Protein AF-A0A1A8HES5-F1 (afdb_monomer)

Sequence (82 aa):
MLRLSFLLLLIPCSTCSVLLGWVESPGYPTGYSPHASVNWTRCAPKGHSLFIRLIHLDLEDSQDCANDAVKVFSNGTLISIL

Solvent-accessible surface area (backbone atoms only — not comparable to full-atom values): 6238 Å² total; per-residue (Å²): 141,78,85,77,80,88,80,80,80,87,72,76,84,82,72,79,73,80,86,74,86,86,85,76,63,64,55,64,92,84,46,68,66,86,93,70,84,86,87,86,89,86,78,57,60,91,98,55,76,83,82,87,78,87,89,77,88,88,72,62,88,46,79,91,42,69,82,39,66,52,75,43,67,56,97,86,40,81,75,46,79,80

pLDDT: mean 86.82, std 14.28, range [45.09, 97.25]

Foldseek 3Di:
DDPPPPPPDPPPPPPPFPQDDDDDAPPPPNDHDAPDDDDDDDDHPPPDDDDDDDPDDDDDDDDVCVRHWDWDDDPNHTDDID

Mean predicted aligned error: 8.97 Å

Radius of gyration: 20.85 Å; Cα contacts (8 Å, |Δi|>4): 41; chains: 1; bounding box: 56×56×32 Å

Structure (mmCIF, N/CA/C/O backbone):
data_AF-A0A1A8HES5-F1
#
_entry.id   AF-A0A1A8HES5-F1
#
loop_
_atom_site.group_PDB
_atom_site.id
_atom_site.type_symbol
_atom_site.label_atom_id
_atom_site.label_alt_id
_atom_site.label_comp_id
_atom_site.label_asym_id
_atom_site.label_entity_id
_atom_site.label_seq_id
_atom_site.pdbx_PDB_ins_code
_atom_site.Cartn_x
_atom_site.Cartn_y
_atom_site.Cartn_z
_atom_site.occupancy
_atom_site.B_iso_or_equiv
_atom_site.auth_seq_id
_atom_site.auth_comp_id
_atom_site.auth_asym_id
_atom_site.auth_atom_id
_atom_site.pdbx_PDB_model_num
ATOM 1 N N . MET A 1 1 ? -45.519 43.492 6.284 1.00 50.62 1 MET A N 1
ATOM 2 C CA . MET A 1 1 ? -45.171 42.512 7.331 1.00 50.62 1 MET A CA 1
ATOM 3 C C . MET A 1 1 ? -44.785 41.212 6.661 1.00 50.62 1 MET A C 1
ATOM 5 O O . MET A 1 1 ? -45.661 40.493 6.210 1.00 50.62 1 MET A O 1
ATOM 9 N N . LEU A 1 2 ? -43.489 40.942 6.536 1.00 45.09 2 LEU A N 1
ATOM 10 C CA . LEU A 1 2 ? -42.998 39.649 6.073 1.00 45.09 2 LEU A CA 1
ATOM 11 C C . LEU A 1 2 ? -42.013 39.172 7.139 1.00 45.09 2 LEU A C 1
ATOM 13 O O . LEU A 1 2 ? -40.888 39.661 7.215 1.00 45.09 2 LEU A O 1
ATOM 17 N N . ARG A 1 3 ? -42.467 38.287 8.034 1.00 59.19 3 ARG A N 1
ATOM 18 C CA . ARG A 1 3 ? -41.555 37.526 8.892 1.00 59.19 3 ARG A CA 1
ATOM 19 C C . ARG A 1 3 ? -40.795 36.592 7.956 1.00 59.19 3 ARG A C 1
ATOM 21 O O . ARG A 1 3 ? -41.313 35.544 7.585 1.00 59.19 3 ARG A O 1
ATOM 28 N N . LEU A 1 4 ? -39.604 37.008 7.530 1.00 53.69 4 LEU A N 1
ATOM 29 C CA . LEU A 1 4 ? -38.664 36.125 6.854 1.00 53.69 4 LEU A CA 1
ATOM 30 C C . LEU A 1 4 ? -38.295 35.042 7.872 1.00 53.69 4 LEU A C 1
ATOM 32 O O . LEU A 1 4 ? -37.544 35.289 8.814 1.00 53.69 4 LEU A O 1
ATOM 36 N N . SER A 1 5 ? -38.929 33.879 7.749 1.00 65.56 5 SER A N 1
ATOM 37 C CA . SER A 1 5 ? -38.610 32.709 8.554 1.00 65.56 5 SER A CA 1
ATOM 38 C C . SER A 1 5 ? -37.187 32.282 8.206 1.00 65.56 5 SER A C 1
ATOM 40 O O . SER A 1 5 ? -36.953 31.594 7.218 1.00 65.56 5 SER A O 1
ATOM 42 N N . PHE A 1 6 ? -36.230 32.738 9.009 1.00 56.41 6 PHE A N 1
ATOM 43 C CA . PHE A 1 6 ? -34.811 32.391 8.940 1.00 56.41 6 PHE A CA 1
ATOM 44 C C . PHE A 1 6 ? -34.560 31.004 9.561 1.00 56.41 6 PHE A C 1
ATOM 46 O O . PHE A 1 6 ? -33.650 30.816 10.362 1.00 56.41 6 PHE A O 1
ATOM 53 N N . LEU A 1 7 ? -35.415 30.028 9.247 1.00 62.69 7 LEU A N 1
ATOM 54 C CA . LEU A 1 7 ? -35.347 28.681 9.812 1.00 62.69 7 LEU A CA 1
ATOM 55 C C . LEU A 1 7 ? -35.267 27.610 8.718 1.00 62.69 7 LEU A C 1
ATOM 57 O O . LEU A 1 7 ? -36.116 26.736 8.653 1.00 62.69 7 LEU A O 1
ATOM 61 N N . LEU A 1 8 ? -34.254 27.701 7.857 1.00 62.00 8 LEU A N 1
ATOM 62 C CA . LEU A 1 8 ? -33.737 26.656 6.955 1.00 62.00 8 LEU A CA 1
ATOM 63 C C . LEU A 1 8 ? -32.396 27.217 6.430 1.00 62.00 8 LEU A C 1
ATOM 65 O O . LEU A 1 8 ? -32.419 28.234 5.754 1.00 62.00 8 LEU A O 1
ATOM 69 N N . LEU A 1 9 ? -31.182 26.731 6.688 1.00 62.53 9 LEU A N 1
ATOM 70 C CA . LEU A 1 9 ? -30.676 25.460 7.179 1.00 62.53 9 LEU A CA 1
ATOM 71 C C . LEU A 1 9 ? -29.457 25.735 8.086 1.00 62.53 9 LEU A C 1
ATOM 73 O O . LEU A 1 9 ? -28.406 26.148 7.605 1.00 62.53 9 LEU A O 1
ATOM 77 N N . LEU A 1 10 ? -29.556 25.439 9.379 1.00 59.41 10 LEU A N 1
ATOM 78 C CA . LEU A 1 10 ? -28.380 25.124 10.195 1.00 59.41 10 LEU A CA 1
ATOM 79 C C . LEU A 1 10 ? -28.371 23.608 10.369 1.00 59.41 10 LEU A C 1
ATOM 81 O O . LEU A 1 10 ? -28.711 23.108 11.434 1.00 59.41 10 LEU A O 1
ATOM 85 N N . ILE A 1 11 ? -28.061 22.866 9.303 1.00 64.56 11 ILE A N 1
ATOM 86 C CA . ILE A 1 11 ? -27.617 21.483 9.484 1.00 64.56 11 ILE A CA 1
ATOM 87 C C . ILE A 1 11 ? -26.125 21.608 9.783 1.00 64.56 11 ILE A C 1
ATOM 89 O O . ILE A 1 11 ? -25.365 21.939 8.869 1.00 64.56 11 ILE A O 1
ATOM 93 N N . PRO A 1 12 ? -25.673 21.410 11.033 1.00 58.41 12 PRO A N 1
ATOM 94 C CA . PRO A 1 12 ? -24.252 21.336 11.289 1.00 58.41 12 PRO A CA 1
ATOM 95 C C . PRO A 1 12 ? -23.772 20.099 10.534 1.00 58.41 12 PRO A C 1
ATOM 97 O O . PRO A 1 12 ? -24.174 18.978 10.850 1.00 58.41 12 PRO A O 1
ATOM 100 N N . CYS A 1 13 ? -22.925 20.282 9.522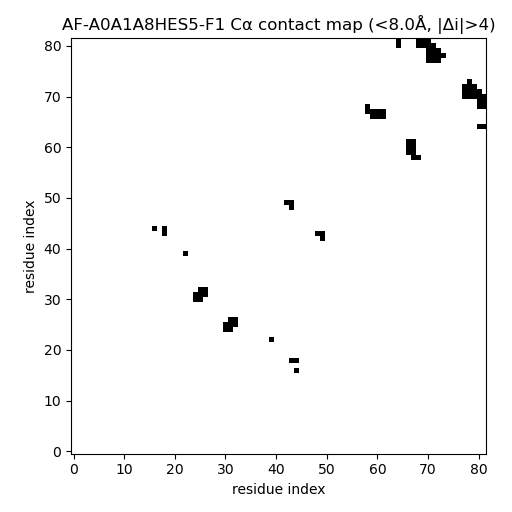 1.00 61.84 13 CYS A N 1
ATOM 101 C CA . CYS A 1 13 ? -22.206 19.190 8.868 1.00 61.84 13 CYS A CA 1
ATOM 102 C C . CYS A 1 13 ? -21.116 18.658 9.819 1.00 61.84 13 CYS A C 1
ATOM 104 O O . CYS A 1 13 ? -19.938 18.608 9.492 1.00 61.84 13 CYS A O 1
ATOM 106 N N . SER A 1 14 ? -21.486 18.348 11.058 1.00 60.22 14 SER A N 1
ATOM 107 C CA . SER A 1 14 ? -20.574 17.888 12.104 1.00 60.22 14 SER A CA 1
ATOM 108 C C . SER A 1 14 ? -20.569 16.362 12.214 1.00 60.22 14 SER A C 1
ATOM 110 O O . SER A 1 14 ? -19.767 15.812 12.959 1.00 60.22 14 SER A O 1
ATOM 112 N N . THR A 1 15 ? -21.438 15.667 11.468 1.00 58.03 15 THR A N 1
ATOM 113 C CA . THR A 1 15 ? -21.570 14.199 11.499 1.00 58.03 15 THR A CA 1
ATOM 114 C C . THR A 1 15 ? -21.630 13.542 10.120 1.00 58.03 15 THR A C 1
ATOM 116 O O . THR A 1 15 ? -21.958 12.357 10.039 1.00 58.03 15 THR A O 1
ATOM 119 N N . CYS A 1 16 ? -21.292 14.252 9.033 1.00 66.69 16 CYS A N 1
ATOM 120 C CA . CYS A 1 16 ? -21.182 13.624 7.715 1.00 66.69 16 CYS A CA 1
ATOM 121 C C . CYS A 1 16 ? -20.014 12.625 7.731 1.00 66.69 16 CYS A C 1
ATOM 123 O O . CYS A 1 16 ? -18.853 12.979 7.535 1.00 66.69 16 CYS A O 1
ATOM 125 N N . SER A 1 17 ? -20.323 11.371 8.054 1.00 71.19 17 SER A N 1
ATOM 126 C CA . SER A 1 17 ? -19.368 10.274 8.031 1.00 71.19 17 SER A CA 1
ATOM 127 C C . SER A 1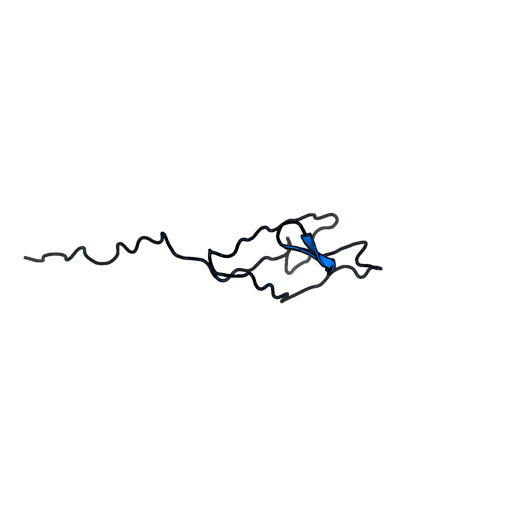 17 ? -19.216 9.854 6.579 1.00 71.19 17 SER A C 1
ATOM 129 O O . SER A 1 17 ? -20.133 9.282 5.996 1.00 71.19 17 SER A O 1
ATOM 131 N N . VAL A 1 18 ? -18.077 10.178 5.974 1.00 78.38 18 VAL A N 1
ATOM 132 C CA . VAL A 1 18 ? -17.753 9.726 4.621 1.00 78.38 18 VAL A CA 1
ATOM 133 C C . VAL A 1 18 ? -17.559 8.208 4.666 1.00 78.38 18 VAL A C 1
ATOM 135 O O . VAL A 1 18 ? -16.576 7.719 5.217 1.00 78.38 18 VAL A O 1
ATOM 138 N N . LEU A 1 19 ? -18.531 7.462 4.134 1.00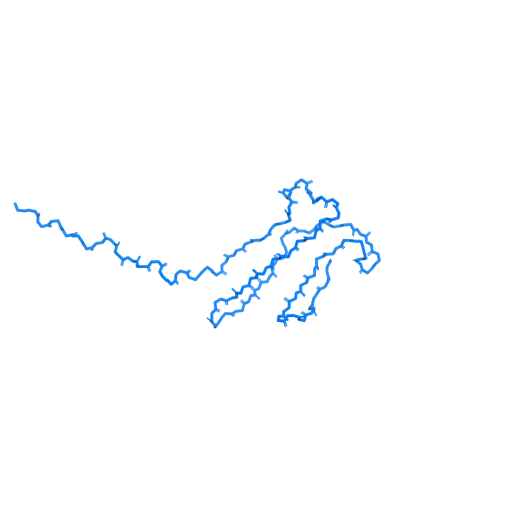 88.31 19 LEU A N 1
ATOM 139 C CA . LEU A 1 19 ? -18.521 5.990 4.110 1.00 88.31 19 LEU A CA 1
ATOM 140 C C . LEU A 1 19 ? -17.892 5.408 2.838 1.00 88.31 19 LEU A C 1
ATOM 142 O O . LEU A 1 19 ? -17.694 4.200 2.746 1.00 88.31 19 LEU A O 1
ATOM 146 N N . LEU A 1 20 ? -17.592 6.257 1.856 1.00 90.38 20 LEU A N 1
ATOM 147 C CA . LEU A 1 20 ? -17.038 5.875 0.563 1.00 90.38 20 LEU A CA 1
ATOM 148 C C . LEU A 1 20 ? -15.882 6.798 0.203 1.00 90.38 20 LEU A C 1
ATOM 150 O O . LEU A 1 20 ? -15.921 7.996 0.464 1.00 90.38 20 LEU A O 1
ATOM 154 N N . GLY A 1 21 ? -14.870 6.241 -0.441 1.00 90.62 21 GLY A N 1
ATOM 155 C CA . GLY A 1 21 ? -13.738 6.994 -0.947 1.00 90.62 21 GLY A CA 1
ATOM 156 C C . GLY A 1 21 ? -12.907 6.132 -1.880 1.00 90.62 21 GLY A C 1
ATOM 157 O O . GLY A 1 21 ? -13.104 4.919 -1.960 1.00 90.62 21 GLY A O 1
ATOM 158 N N . TRP A 1 22 ? -11.977 6.772 -2.572 1.00 93.19 22 TRP A N 1
ATOM 159 C CA . TRP A 1 22 ? -11.031 6.115 -3.460 1.00 93.19 22 TRP A CA 1
ATOM 160 C C . TRP A 1 22 ? -9.624 6.656 -3.213 1.00 93.19 22 TRP A C 1
ATOM 162 O O . TRP A 1 22 ? -9.430 7.725 -2.623 1.00 93.19 22 TRP A O 1
ATOM 172 N N . VAL A 1 23 ? -8.642 5.865 -3.621 1.00 93.88 23 VAL A N 1
ATOM 173 C CA . VAL A 1 23 ? -7.230 6.234 -3.676 1.00 93.88 23 VAL A CA 1
ATOM 174 C C . VAL A 1 23 ? -6.701 5.781 -5.025 1.00 93.88 23 VAL A C 1
ATOM 176 O O . VAL A 1 23 ? -7.153 4.770 -5.559 1.00 93.88 23 VAL A O 1
ATOM 179 N N . GLU A 1 24 ? -5.763 6.542 -5.564 1.00 95.31 24 GLU A N 1
ATOM 180 C CA . GLU A 1 24 ? -5.150 6.290 -6.863 1.00 95.31 24 GLU A CA 1
ATOM 181 C C . GLU A 1 24 ? -3.637 6.416 -6.714 1.00 95.31 24 GLU A C 1
ATOM 183 O O . GLU A 1 24 ? -3.145 7.181 -5.873 1.00 95.31 24 GLU A O 1
ATOM 188 N N . SER A 1 25 ? -2.897 5.657 -7.520 1.00 95.25 25 SER A N 1
ATOM 189 C CA . SER A 1 25 ? -1.454 5.829 -7.621 1.00 95.25 25 SER A CA 1
ATOM 190 C C . SER A 1 25 ? -1.129 7.218 -8.191 1.00 95.25 25 SER A C 1
ATOM 192 O O . SER A 1 25 ? -1.890 7.755 -9.004 1.00 95.25 25 SER A O 1
ATOM 194 N N . PRO A 1 26 ? -0.003 7.836 -7.791 1.00 94.50 26 PRO A N 1
ATOM 195 C CA . PRO A 1 26 ? 0.441 9.076 -8.412 1.00 94.50 26 PRO A CA 1
ATOM 196 C C . PRO A 1 26 ? 0.583 8.887 -9.922 1.00 94.50 26 PRO A C 1
ATOM 198 O O . PRO A 1 26 ? 1.208 7.927 -10.359 1.00 94.50 26 PRO A O 1
ATOM 201 N N . GLY A 1 27 ? 0.019 9.804 -10.704 1.00 94.69 27 GLY A N 1
ATOM 202 C CA . GLY A 1 27 ? 0.114 9.754 -12.162 1.00 94.69 27 GLY A CA 1
ATOM 203 C C . GLY A 1 27 ? -0.894 8.832 -12.850 1.00 94.69 27 GLY A C 1
ATOM 204 O O . GLY A 1 27 ? -0.896 8.795 -14.077 1.00 94.69 27 GLY A O 1
ATOM 205 N N . TYR A 1 28 ? -1.783 8.141 -12.122 1.00 95.44 28 TYR A N 1
ATOM 206 C CA . TYR A 1 28 ? -2.921 7.452 -12.739 1.00 95.44 28 TYR A CA 1
ATOM 207 C C . TYR A 1 28 ? -3.736 8.427 -13.624 1.00 95.44 28 TYR A C 1
ATOM 209 O O . TYR A 1 28 ? -4.003 9.550 -13.186 1.00 95.44 28 TYR A O 1
ATOM 217 N N . PRO A 1 29 ? -4.123 8.051 -14.864 1.00 96.25 29 PRO A N 1
ATOM 218 C CA . PRO A 1 29 ? -3.968 6.737 -15.505 1.00 96.25 29 PRO A CA 1
ATOM 219 C C . PRO A 1 29 ? -2.688 6.552 -16.344 1.00 96.25 29 PRO A C 1
ATOM 221 O O . PRO A 1 29 ? -2.528 5.517 -16.977 1.00 96.25 29 PRO A O 1
ATOM 224 N N . THR A 1 30 ? -1.786 7.531 -16.388 1.00 95.50 30 THR A N 1
ATOM 225 C CA . THR A 1 30 ? -0.570 7.505 -17.224 1.00 95.50 30 THR A CA 1
ATOM 226 C C . THR A 1 30 ? 0.490 6.519 -16.721 1.00 95.50 30 THR A C 1
ATOM 228 O O . THR A 1 30 ? 1.293 6.033 -17.512 1.00 95.50 30 THR A O 1
ATOM 231 N N . GLY A 1 31 ? 0.498 6.228 -15.419 1.00 94.44 31 GLY A N 1
ATOM 232 C CA . GLY A 1 31 ? 1.445 5.312 -14.778 1.00 94.44 31 GLY A CA 1
ATOM 233 C C . GLY A 1 31 ? 2.144 5.952 -13.581 1.00 94.44 31 GLY A C 1
ATOM 234 O O . GLY A 1 31 ? 2.161 7.176 -13.435 1.00 94.44 31 GLY A O 1
ATOM 235 N N . TYR A 1 32 ? 2.702 5.116 -12.708 1.00 94.56 32 TYR A N 1
ATOM 236 C CA . TYR A 1 32 ? 3.445 5.560 -11.530 1.00 94.56 32 TYR A CA 1
ATOM 237 C C . TYR A 1 32 ? 4.917 5.837 -11.864 1.00 94.56 32 TYR A C 1
ATOM 239 O O . TYR A 1 32 ? 5.498 5.230 -12.761 1.00 94.56 32 TYR A O 1
ATOM 247 N N . SER A 1 33 ? 5.536 6.768 -11.134 1.00 95.56 33 SER A N 1
ATOM 248 C CA . SER A 1 33 ? 6.972 7.047 -11.265 1.00 95.56 33 SER A CA 1
ATOM 249 C C . SER A 1 33 ? 7.819 5.921 -10.656 1.00 95.56 33 SER A C 1
ATOM 251 O O . SER A 1 33 ? 7.431 5.371 -9.621 1.00 95.56 33 SER A O 1
ATOM 253 N N . PRO A 1 34 ? 9.009 5.624 -11.209 1.00 94.75 34 PRO A N 1
ATOM 254 C CA . PRO A 1 34 ? 9.920 4.650 -10.616 1.00 94.75 34 PRO A CA 1
ATOM 255 C C . PRO A 1 34 ? 10.358 5.081 -9.210 1.00 94.75 34 PRO A C 1
ATOM 257 O O . PRO A 1 34 ? 10.464 6.275 -8.915 1.00 94.75 34 PRO A O 1
ATOM 260 N N . HIS A 1 35 ? 10.631 4.099 -8.346 1.00 93.31 35 HIS A N 1
ATOM 261 C CA . HIS A 1 35 ? 11.044 4.295 -6.947 1.00 93.31 35 HIS A CA 1
ATOM 262 C C . HIS A 1 35 ? 10.042 5.079 -6.077 1.00 93.31 35 HIS A C 1
ATOM 264 O O . HIS A 1 35 ? 10.405 5.590 -5.014 1.00 93.31 35 HIS A O 1
ATOM 270 N N . ALA A 1 36 ? 8.781 5.191 -6.504 1.00 93.19 36 ALA A N 1
ATOM 271 C CA . ALA A 1 36 ? 7.742 5.817 -5.703 1.00 93.19 36 ALA A CA 1
ATOM 272 C C . ALA A 1 36 ? 7.418 4.969 -4.463 1.00 93.19 36 ALA A C 1
ATOM 274 O O . ALA A 1 36 ? 7.257 3.754 -4.533 1.00 93.19 36 ALA A O 1
ATOM 275 N N . SER A 1 37 ? 7.271 5.629 -3.314 1.00 94.94 37 SER A N 1
ATOM 276 C CA . SER A 1 37 ? 6.810 5.007 -2.074 1.00 94.94 37 SER A CA 1
ATOM 277 C C . SER A 1 37 ? 5.726 5.887 -1.466 1.00 94.94 37 SER A C 1
ATOM 279 O O . SER A 1 37 ? 5.990 7.017 -1.051 1.00 94.94 37 SER A O 1
ATOM 281 N N . VAL A 1 38 ? 4.486 5.398 -1.477 1.00 94.50 38 VAL A N 1
ATOM 282 C CA . VAL A 1 38 ? 3.310 6.152 -1.029 1.00 94.50 38 VAL A CA 1
ATOM 283 C C . VAL A 1 38 ? 2.503 5.302 -0.065 1.00 94.50 38 VAL A C 1
ATOM 285 O O . VAL A 1 38 ? 2.216 4.141 -0.337 1.00 94.50 38 VAL A O 1
ATOM 288 N N . ASN A 1 39 ? 2.110 5.909 1.054 1.00 95.69 39 ASN A N 1
ATOM 289 C CA . ASN A 1 39 ? 1.270 5.278 2.061 1.00 95.69 39 ASN A CA 1
ATOM 290 C C . ASN A 1 39 ? -0.046 6.043 2.196 1.00 95.69 39 ASN A C 1
ATOM 292 O O . ASN A 1 39 ? -0.052 7.257 2.414 1.00 95.69 39 ASN A O 1
ATOM 296 N N . TRP A 1 40 ? -1.161 5.319 2.136 1.00 93.81 40 TRP A N 1
ATOM 297 C CA . TRP A 1 40 ? -2.487 5.863 2.411 1.00 93.81 40 TRP A CA 1
ATOM 298 C C . TRP A 1 40 ? -3.045 5.252 3.690 1.00 93.81 40 TRP A C 1
ATOM 300 O O . TRP A 1 40 ? -3.256 4.045 3.774 1.00 93.81 40 TRP A O 1
ATOM 310 N N . THR A 1 41 ? -3.354 6.101 4.667 1.00 92.75 41 THR A N 1
ATOM 311 C CA . THR A 1 41 ? -4.021 5.679 5.904 1.00 92.75 41 THR A CA 1
ATOM 312 C C . THR A 1 41 ? -5.476 6.127 5.877 1.00 92.75 41 THR A C 1
ATOM 314 O O . THR A 1 41 ? -5.778 7.295 5.605 1.00 92.75 41 THR A O 1
ATOM 317 N N . ARG A 1 42 ? -6.394 5.198 6.148 1.00 89.88 42 ARG A N 1
ATOM 318 C CA . ARG A 1 42 ? -7.831 5.459 6.289 1.00 89.88 42 ARG A CA 1
ATOM 319 C C . ARG A 1 42 ? -8.357 4.724 7.513 1.00 89.88 42 ARG A C 1
ATOM 321 O O . ARG A 1 42 ? -7.936 3.607 7.792 1.00 89.88 42 ARG A O 1
ATOM 328 N N . CYS A 1 43 ? -9.300 5.352 8.204 1.00 88.81 43 CYS A N 1
ATOM 329 C CA . CYS A 1 43 ? -10.012 4.757 9.326 1.00 88.81 43 CYS A CA 1
ATOM 330 C C . CYS A 1 43 ? -11.502 4.733 8.998 1.00 88.81 43 CYS A C 1
ATOM 332 O O . CYS A 1 43 ? -12.043 5.733 8.522 1.00 88.81 43 CYS A O 1
ATOM 334 N N . ALA A 1 44 ? -12.165 3.610 9.267 1.00 89.81 44 ALA A N 1
ATOM 335 C CA . ALA A 1 44 ? -13.619 3.580 9.246 1.00 89.81 44 ALA A CA 1
ATOM 336 C C . ALA A 1 44 ? -14.171 4.402 10.426 1.00 89.81 44 ALA A C 1
ATOM 338 O O . ALA A 1 44 ? -13.572 4.403 11.509 1.00 89.81 44 ALA A O 1
ATOM 339 N N . PRO A 1 45 ? -15.323 5.072 10.261 1.00 90.50 45 PRO A N 1
ATOM 340 C CA . PRO A 1 45 ? -16.063 5.621 11.387 1.00 90.50 45 PRO A CA 1
ATOM 341 C C . PRO A 1 45 ? -16.391 4.538 12.421 1.00 90.50 45 PRO A C 1
ATOM 343 O O . PRO A 1 45 ? -16.460 3.346 12.112 1.00 90.50 45 PRO A O 1
ATOM 346 N N . LYS A 1 46 ? -16.639 4.952 13.667 1.00 90.19 46 LYS A N 1
ATOM 347 C CA . LYS A 1 46 ? -16.991 4.024 14.750 1.00 90.19 46 LYS A CA 1
ATOM 348 C C . LYS A 1 46 ? -18.168 3.126 14.336 1.00 90.19 46 LYS A C 1
ATOM 350 O O . LYS A 1 46 ? -19.156 3.602 13.781 1.00 90.19 46 LYS A O 1
ATOM 355 N N . GLY A 1 47 ? -18.052 1.827 14.615 1.00 91.81 47 GLY A N 1
ATOM 356 C CA . GLY A 1 47 ? -19.072 0.824 14.282 1.00 91.81 47 GLY A CA 1
ATOM 357 C C . GLY A 1 47 ? -19.054 0.330 12.831 1.00 91.81 47 GLY A C 1
ATOM 358 O O . GLY A 1 47 ? -19.903 -0.477 12.476 1.00 91.81 47 GLY A O 1
ATOM 359 N N . HIS A 1 48 ? -18.103 0.783 12.010 1.00 91.50 48 HIS A N 1
ATOM 360 C CA . HIS A 1 48 ? -17.951 0.356 10.620 1.00 91.50 48 HIS A CA 1
ATOM 361 C C . HIS A 1 48 ? -16.615 -0.366 10.407 1.00 91.50 48 HIS A C 1
ATOM 363 O O . HIS A 1 48 ? -15.681 -0.244 11.201 1.00 91.50 48 HIS A O 1
ATOM 369 N N . SER A 1 49 ? -16.517 -1.108 9.306 1.00 91.31 49 SER A N 1
ATOM 370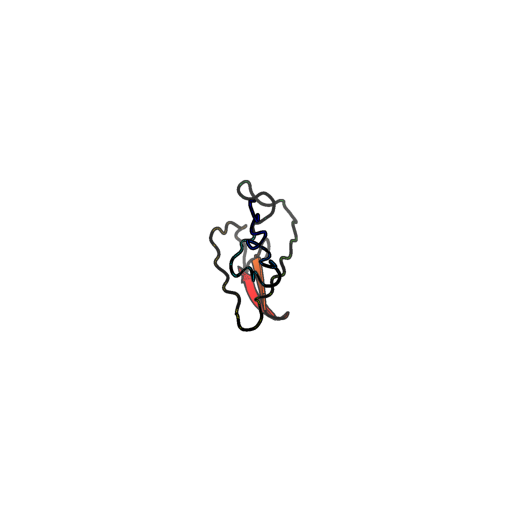 C CA . SER A 1 49 ? -15.281 -1.737 8.834 1.00 91.31 49 SER A CA 1
ATOM 371 C C . SER A 1 49 ? -14.952 -1.236 7.433 1.00 91.31 49 SER A C 1
ATOM 373 O O . SER A 1 49 ? -15.851 -0.881 6.672 1.00 91.31 49 SER A O 1
ATOM 375 N N . LEU A 1 50 ? -13.664 -1.191 7.092 1.00 92.12 50 LEU A N 1
ATOM 376 C CA . LEU A 1 50 ? -13.238 -0.849 5.738 1.00 92.12 50 LEU A CA 1
ATOM 377 C C . LEU A 1 50 ? -13.348 -2.076 4.835 1.00 92.12 50 LEU A C 1
ATOM 379 O O . LEU A 1 50 ? -12.873 -3.155 5.181 1.00 92.12 50 LEU A O 1
ATOM 383 N N . PHE A 1 51 ? -13.932 -1.877 3.659 1.00 92.31 51 PHE A N 1
ATOM 384 C CA . PHE A 1 51 ? -13.871 -2.816 2.549 1.00 92.31 51 PHE A CA 1
ATOM 385 C C . PHE A 1 51 ? -13.065 -2.170 1.424 1.00 92.31 51 PHE A C 1
ATOM 387 O O . PHE A 1 51 ? -13.371 -1.052 1.009 1.00 92.31 51 PHE A O 1
ATOM 394 N N . ILE A 1 52 ? -12.032 -2.862 0.945 1.00 92.75 52 ILE A N 1
ATOM 395 C CA . ILE A 1 52 ? -11.163 -2.376 -0.128 1.00 92.75 52 ILE A CA 1
ATOM 396 C C . ILE A 1 52 ? -11.477 -3.174 -1.389 1.00 92.75 52 ILE A C 1
ATOM 398 O O . ILE A 1 52 ? -11.485 -4.403 -1.372 1.00 92.75 52 ILE A O 1
ATOM 402 N N . ARG A 1 53 ? -11.721 -2.462 -2.490 1.00 94.12 53 ARG A N 1
ATOM 403 C CA . ARG A 1 53 ? -11.873 -3.036 -3.827 1.00 94.12 53 ARG A CA 1
ATOM 404 C C . ARG A 1 53 ? -10.813 -2.437 -4.736 1.00 94.12 53 ARG A C 1
ATOM 406 O O . ARG A 1 53 ? -10.768 -1.221 -4.895 1.00 94.12 53 ARG A O 1
ATOM 413 N N . LEU A 1 54 ? -10.016 -3.294 -5.362 1.00 93.94 54 LEU A N 1
ATOM 414 C CA . LEU A 1 54 ? -9.124 -2.897 -6.445 1.00 93.94 54 LEU A CA 1
ATOM 415 C C . LEU A 1 54 ? -9.939 -2.825 -7.737 1.00 93.94 54 LEU A C 1
ATOM 417 O O . LEU A 1 54 ? -10.557 -3.810 -8.139 1.00 93.94 54 LEU A O 1
ATOM 421 N N . ILE A 1 55 ? -9.998 -1.635 -8.330 1.00 96.12 55 ILE A N 1
ATOM 422 C CA . ILE A 1 55 ? -10.716 -1.375 -9.589 1.00 96.12 55 ILE A CA 1
ATOM 423 C C . ILE A 1 55 ? -9.786 -1.410 -10.805 1.00 96.12 55 ILE A C 1
ATOM 425 O O . ILE A 1 55 ? -10.229 -1.715 -11.906 1.00 96.12 55 ILE A O 1
ATOM 429 N N . HIS A 1 56 ? -8.507 -1.111 -10.589 1.00 95.69 56 HIS A N 1
ATOM 430 C CA . HIS A 1 56 ? -7.442 -1.139 -11.577 1.00 95.69 56 HIS A CA 1
ATOM 431 C C . HIS A 1 56 ? -6.148 -1.497 -10.848 1.00 95.69 56 HIS A C 1
ATOM 433 O O . HIS A 1 56 ? -5.847 -0.900 -9.812 1.00 95.69 56 HIS A O 1
ATOM 439 N N . LEU A 1 57 ? -5.414 -2.475 -11.367 1.00 95.00 57 LEU A N 1
ATOM 440 C CA . LEU A 1 57 ? -4.109 -2.879 -10.862 1.00 95.00 57 LEU A CA 1
ATOM 441 C C . LEU A 1 57 ? -3.247 -3.240 -12.067 1.00 95.00 57 LEU A C 1
ATOM 443 O O . LEU A 1 57 ? -3.624 -4.109 -12.848 1.00 95.00 57 LEU A O 1
ATOM 447 N N . ASP A 1 58 ? -2.135 -2.534 -12.206 1.00 95.38 58 ASP A N 1
ATOM 448 C CA . ASP A 1 58 ? -1.137 -2.738 -13.249 1.00 95.38 58 ASP A CA 1
ATOM 449 C C . ASP A 1 58 ? 0.214 -2.392 -12.617 1.00 95.38 58 ASP A C 1
ATOM 451 O O . ASP A 1 58 ? 0.441 -1.236 -12.251 1.00 95.38 58 ASP A O 1
ATOM 455 N N . LEU A 1 59 ? 1.019 -3.418 -12.347 1.00 95.81 59 LEU A N 1
ATOM 456 C CA . LEU A 1 59 ? 2.304 -3.355 -11.646 1.00 95.81 59 LEU A CA 1
ATOM 457 C C . LEU A 1 59 ? 3.318 -4.225 -12.391 1.00 95.81 59 LEU A C 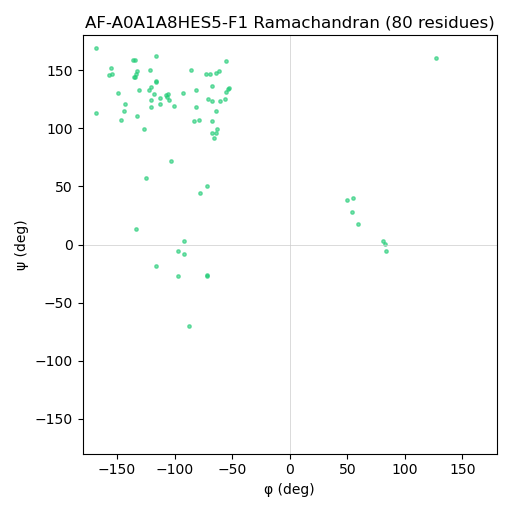1
ATOM 459 O O . LEU A 1 59 ? 2.937 -5.145 -13.117 1.00 95.81 59 LEU A O 1
ATOM 463 N N . GLU A 1 60 ? 4.604 -3.963 -12.175 1.00 96.62 60 GLU A N 1
ATOM 464 C CA . GLU A 1 60 ? 5.680 -4.794 -12.708 1.00 96.62 60 GLU A CA 1
ATOM 465 C C . GLU A 1 60 ? 5.602 -6.239 -12.180 1.00 96.62 60 GLU A C 1
ATOM 467 O O . GLU A 1 60 ? 5.651 -6.485 -10.972 1.00 96.62 60 GLU A O 1
ATOM 472 N N . ASP A 1 61 ? 5.530 -7.207 -13.098 1.00 94.81 61 ASP A N 1
ATOM 473 C CA . ASP A 1 61 ? 5.553 -8.630 -12.756 1.00 94.81 61 ASP A CA 1
ATOM 474 C C . ASP A 1 61 ? 6.953 -9.054 -12.285 1.00 94.81 61 ASP A C 1
ATOM 476 O O . ASP A 1 61 ? 7.961 -8.843 -12.965 1.00 94.81 61 ASP A O 1
ATOM 480 N N . SER A 1 62 ? 7.024 -9.649 -11.097 1.00 96.69 62 SER A N 1
ATOM 481 C CA . SER A 1 62 ? 8.271 -10.100 -10.482 1.00 96.69 62 SER A CA 1
ATOM 482 C C . SER A 1 62 ? 8.016 -11.236 -9.495 1.00 96.69 62 SER A C 1
ATOM 484 O O . SER A 1 62 ? 6.946 -11.335 -8.892 1.00 96.69 62 SER A O 1
ATOM 486 N N . GLN A 1 63 ? 9.018 -12.102 -9.303 1.00 96.19 63 GLN A N 1
ATOM 487 C CA . GLN A 1 63 ? 8.926 -13.194 -8.333 1.00 96.19 63 GLN A CA 1
ATOM 488 C C . GLN A 1 63 ? 8.604 -12.631 -6.943 1.00 96.19 63 GLN A C 1
ATOM 490 O O . GLN A 1 63 ? 9.313 -11.755 -6.448 1.00 96.19 63 GLN A O 1
ATOM 495 N N . ASP A 1 64 ? 7.537 -13.142 -6.329 1.00 92.75 64 ASP A N 1
ATOM 496 C CA . ASP A 1 64 ? 7.059 -12.745 -5.000 1.00 92.75 64 ASP A CA 1
ATOM 497 C C . ASP A 1 64 ? 6.810 -11.226 -4.837 1.00 92.75 64 ASP A C 1
ATOM 499 O O . ASP A 1 64 ? 6.919 -10.698 -3.727 1.00 92.75 64 ASP A O 1
ATOM 503 N N . CYS A 1 65 ? 6.478 -10.523 -5.931 1.00 95.12 65 CYS A N 1
ATOM 504 C CA . CYS A 1 65 ? 6.265 -9.067 -5.962 1.00 95.12 65 CYS A CA 1
ATOM 505 C C . CYS A 1 65 ? 7.481 -8.279 -5.421 1.00 95.12 65 CYS A C 1
ATOM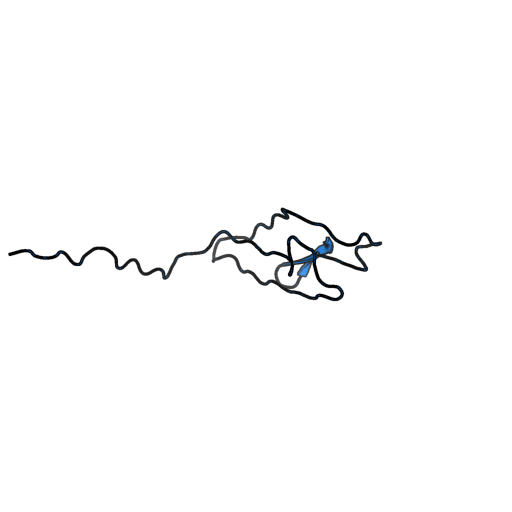 507 O O . CYS A 1 65 ? 7.342 -7.330 -4.643 1.00 95.12 65 CYS A O 1
ATOM 509 N N . ALA A 1 66 ? 8.697 -8.722 -5.760 1.00 95.12 66 ALA A N 1
ATOM 510 C CA . ALA A 1 66 ? 9.938 -8.159 -5.230 1.00 95.12 66 ALA A CA 1
ATOM 511 C C . ALA A 1 66 ? 10.279 -6.757 -5.769 1.00 95.12 66 ALA A C 1
ATOM 513 O O . ALA A 1 66 ? 10.967 -6.008 -5.069 1.00 95.12 66 ALA A O 1
ATOM 514 N N . ASN A 1 67 ? 9.816 -6.409 -6.975 1.00 96.25 67 ASN A N 1
ATOM 515 C CA . ASN A 1 67 ? 10.081 -5.105 -7.590 1.00 96.25 67 ASN A CA 1
ATOM 516 C C . ASN A 1 67 ? 9.026 -4.085 -7.146 1.00 96.25 67 ASN A C 1
ATOM 518 O O . ASN A 1 67 ? 9.317 -3.222 -6.314 1.00 96.25 67 ASN A O 1
ATOM 522 N N . ASP A 1 68 ? 7.792 -4.254 -7.625 1.00 97.25 68 ASP A N 1
ATOM 523 C CA . ASP A 1 68 ? 6.654 -3.399 -7.298 1.00 97.25 68 ASP A CA 1
ATOM 524 C C . ASP A 1 68 ? 5.577 -4.190 -6.552 1.00 97.25 68 ASP A C 1
ATOM 526 O O . ASP A 1 68 ? 5.309 -5.350 -6.859 1.00 97.25 68 ASP A O 1
ATOM 530 N N . ALA A 1 69 ? 4.957 -3.562 -5.548 1.00 97.00 69 ALA A N 1
ATOM 531 C CA . ALA A 1 69 ? 3.916 -4.206 -4.756 1.00 97.00 69 ALA A CA 1
ATOM 532 C C . ALA A 1 69 ? 2.948 -3.203 -4.124 1.00 97.00 69 ALA A C 1
ATOM 534 O O . ALA A 1 69 ? 3.344 -2.138 -3.637 1.00 97.00 69 ALA A O 1
ATOM 535 N N . VAL A 1 70 ? 1.689 -3.611 -3.994 1.00 96.25 70 VAL A N 1
ATOM 536 C CA . VAL A 1 70 ? 0.711 -2.990 -3.099 1.00 96.25 70 VAL A CA 1
ATOM 537 C C . VAL A 1 70 ? 0.594 -3.838 -1.839 1.00 96.25 70 VAL A C 1
ATOM 539 O O . VAL A 1 70 ? 0.191 -4.999 -1.862 1.00 96.25 70 VAL A O 1
ATOM 542 N N . LYS A 1 71 ? 0.918 -3.238 -0.692 1.00 96.62 71 LYS A N 1
ATOM 543 C CA . LYS A 1 71 ? 0.839 -3.902 0.615 1.00 96.62 71 LYS A CA 1
ATOM 544 C C . LYS A 1 71 ? -0.340 -3.364 1.410 1.00 96.62 71 LYS A C 1
ATOM 546 O O . LYS A 1 71 ? -0.457 -2.158 1.623 1.00 96.62 71 LYS A O 1
ATOM 551 N N . VAL A 1 72 ? -1.199 -4.263 1.882 1.00 95.88 72 VAL A N 1
ATOM 552 C CA . VAL A 1 72 ? -2.368 -3.917 2.697 1.00 95.88 72 VAL A CA 1
ATOM 553 C C . VAL A 1 72 ? -2.091 -4.275 4.148 1.00 95.88 72 VAL A C 1
ATOM 555 O O . VAL A 1 72 ? -1.799 -5.428 4.471 1.00 95.88 72 VAL A O 1
ATOM 558 N N . PHE A 1 73 ? -2.226 -3.286 5.030 1.00 96.44 73 PHE A N 1
ATOM 559 C CA . PHE A 1 73 ? -2.037 -3.447 6.466 1.00 96.44 73 PHE A CA 1
ATOM 560 C C . PHE A 1 73 ? -3.339 -3.185 7.224 1.00 96.44 73 PHE A C 1
ATOM 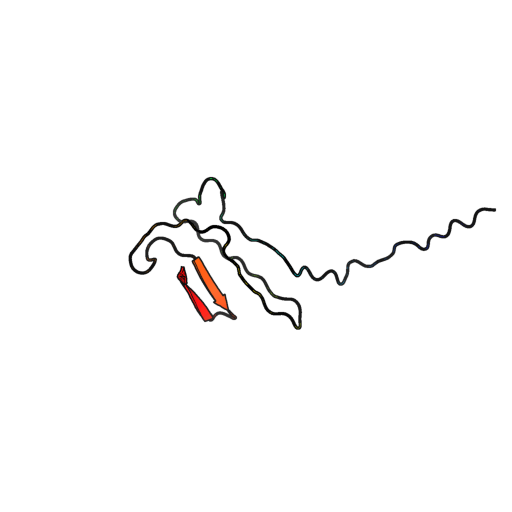562 O O . PHE A 1 73 ? -4.060 -2.233 6.931 1.00 96.44 73 PHE A O 1
ATOM 569 N N . SER A 1 74 ? -3.605 -3.997 8.246 1.00 95.12 74 SER A N 1
ATOM 570 C CA . SER A 1 74 ? -4.676 -3.788 9.222 1.00 95.12 74 SER A CA 1
ATOM 571 C C .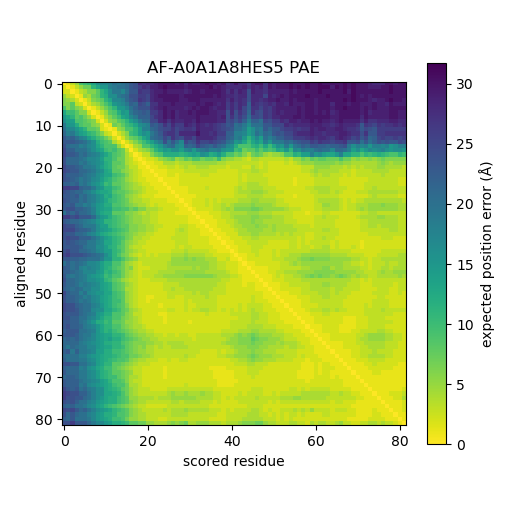 SER A 1 74 ? -4.058 -3.682 10.609 1.00 95.12 74 SER A C 1
ATOM 573 O O . SER A 1 74 ? -3.394 -4.611 11.061 1.00 95.12 74 SER A O 1
ATOM 575 N N . ASN A 1 75 ? -4.227 -2.535 11.273 1.00 92.56 75 ASN A N 1
ATOM 576 C CA . ASN A 1 75 ? -3.671 -2.268 12.608 1.00 92.56 75 ASN A CA 1
ATOM 577 C C . ASN A 1 75 ? -2.163 -2.585 12.737 1.00 92.56 75 ASN A C 1
ATOM 579 O O . ASN A 1 75 ? -1.713 -3.102 13.754 1.00 92.5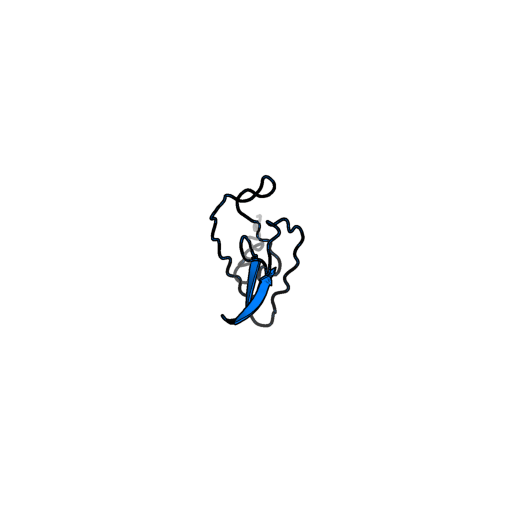6 75 ASN A O 1
ATOM 583 N N . GLY A 1 76 ? -1.382 -2.291 11.692 1.00 93.38 76 GLY A N 1
ATOM 584 C CA . GLY A 1 76 ? 0.064 -2.549 11.649 1.00 93.38 76 GLY A CA 1
ATOM 585 C C . GLY A 1 76 ? 0.458 -3.972 11.237 1.00 93.38 76 GLY A C 1
ATOM 586 O O . GLY A 1 76 ? 1.636 -4.233 11.016 1.00 93.38 76 GLY A O 1
ATOM 587 N N . THR A 1 77 ? -0.498 -4.885 11.071 1.00 96.94 77 THR A N 1
ATOM 588 C CA . THR A 1 77 ? -0.249 -6.244 10.575 1.00 96.94 77 THR A CA 1
ATOM 589 C C . THR A 1 77 ? -0.418 -6.300 9.061 1.00 96.94 77 THR A C 1
ATOM 591 O O . THR A 1 77 ? -1.432 -5.838 8.539 1.00 96.94 77 THR A O 1
ATOM 594 N N . LEU A 1 78 ? 0.559 -6.875 8.352 1.00 96.75 78 LEU A N 1
ATOM 595 C CA . LEU A 1 78 ? 0.454 -7.149 6.916 1.00 96.75 78 LEU A CA 1
ATOM 596 C C . LEU A 1 78 ? -0.598 -8.238 6.687 1.00 96.75 78 LEU A C 1
ATOM 598 O O . LEU A 1 78 ? -0.481 -9.326 7.245 1.00 96.75 78 LEU A O 1
ATOM 602 N N . ILE A 1 79 ? -1.608 -7.944 5.869 1.00 95.94 79 ILE A N 1
ATOM 603 C CA . ILE A 1 79 ? -2.690 -8.890 5.556 1.00 95.94 79 ILE A CA 1
ATOM 604 C C . ILE A 1 79 ? -2.736 -9.294 4.081 1.00 95.94 79 ILE A C 1
ATOM 606 O O . ILE A 1 79 ? -3.351 -10.304 3.761 1.00 95.94 79 ILE A O 1
ATOM 610 N N . SER A 1 80 ? -2.102 -8.529 3.188 1.00 94.50 80 SER A N 1
ATOM 611 C CA . SER A 1 80 ? -2.012 -8.870 1.766 1.00 94.50 80 SER A CA 1
ATOM 612 C C . SER A 1 80 ? -0.820 -8.187 1.108 1.00 94.50 80 SER A C 1
ATOM 614 O O . SER A 1 80 ? -0.504 -7.040 1.435 1.00 94.50 80 SER A O 1
ATOM 616 N N . ILE A 1 81 ? -0.224 -8.880 0.144 1.00 95.44 81 ILE A N 1
ATOM 617 C CA . ILE A 1 81 ? 0.698 -8.342 -0.855 1.00 95.44 81 ILE A CA 1
ATOM 618 C C . ILE A 1 81 ? 0.102 -8.650 -2.230 1.00 95.44 81 ILE A C 1
ATOM 620 O O . ILE A 1 81 ? -0.413 -9.752 -2.428 1.00 95.44 81 ILE A O 1
ATOM 624 N N . LEU A 1 82 ? 0.078 -7.651 -3.105 1.00 91.56 82 LEU A N 1
ATOM 625 C CA . LEU A 1 82 ? -0.379 -7.746 -4.489 1.00 91.56 82 LEU A CA 1
ATOM 626 C C . LEU A 1 82 ? 0.690 -7.170 -5.406 1.00 91.56 82 LEU A C 1
ATOM 628 O O . LEU A 1 82 ? 1.328 -6.184 -4.964 1.00 91.56 82 LEU A O 1
#

Secondary structure (DSSP, 8-state):
-------S-----S-----------TTTTT-PPTT--------PPTT-------S-------GGG-SS--EEEETTEEEEE-

Organism: NCBI:txid1143690

InterPro domains:
  IPR000859 CUB domain [PF00431] (21-75)
  IPR000859 CUB domain [PS01180] (1-82)
  IPR000859 CUB domain [cd00041] (21-82)
  IPR035914 Spermadhesin, CUB domain superfamily [G3DSA:2.60.120.290] (15-82)
  IPR035914 Spermadhesin, CUB domain superfamily [SSF49854] (15-79)